Protein AF-A0A2G9TDW1-F1 (afdb_monomer)

Nearest PDB structures (foldseek):
  3cdi-assembly1_A  TM=5.728E-01  e=9.553E+00  Escherichia coli
  7qij-assembly2_JC  TM=2.220E-01  e=5.177E+00  Yersinia enterocolitica

Solvent-accessible surface area (backbone atoms only — not comparable to full-atom values): 8323 Å² total; per-residue (Å²): 134,87,83,82,81,81,60,86,58,51,66,60,51,53,49,55,50,50,66,74,36,51,40,77,67,35,82,80,36,77,46,37,77,36,64,66,56,34,50,51,51,42,50,50,46,31,60,76,64,67,45,97,62,54,63,70,55,54,49,50,53,52,48,54,55,51,57,48,46,56,51,49,56,51,51,46,51,54,37,44,77,71,75,42,91,70,79,82,91,50,85,62,52,75,75,50,56,84,50,49,71,51,54,56,48,52,53,51,52,54,55,52,54,53,50,53,56,56,60,64,60,60,71,75,63,68,69,66,62,60,75,74,76,60,94,73,132

InterPro domains:
  IPR006578 MADF domain [PF10545] (14-98)
  IPR006578 MADF domain [PS51029] (13-104)
  IPR039353 Transcription factor Adf-1 [PTHR12243] (7-107)

Radius of gyration: 22.55 Å; Cα contacts (8 Å, |Δi|>4): 76; chains: 1; bounding box: 36×59×63 Å

Secondary structure (DSSP, 8-state):
-------TTHHHHHHHHHHT-GGGT-TTSGGGS-HHHHHHHHHHHHHHTT-SS-HHHHHHHHHHHHHHHHHHHHHHHHHHHTT-------TTHHHHGGGHHHHHHHHHHHHHHHHHHHHHHSGGGTTSHHHHS----

Foldseek 3Di:
DQQDDPDPCLLLLLLVLVVVQCLCQAPPPPNVVPPVSNLVSLVVSCVVSVRPDHSVNSVVSVVVSVVVLVVVVVVCVVCVVVVHHDDDPDPCNVSNVVSVVRVVVVVVVVVVVVVVVVVVVVVVPPVVVVVVPDPDD

Mean predicted aligned error: 10.45 Å

Organism: Teladorsagia circumcincta (NCBI:txid45464)

Structure (mmCIF, N/CA/C/O backbone):
data_AF-A0A2G9TDW1-F1
#
_entry.id   AF-A0A2G9TDW1-F1
#
loop_
_atom_site.group_PDB
_atom_site.id
_atom_site.type_symbol
_atom_site.label_atom_id
_atom_site.label_alt_id
_atom_site.label_comp_id
_atom_site.label_asym_id
_atom_site.label_entity_id
_atom_site.label_seq_id
_atom_site.pdbx_PDB_ins_code
_atom_site.Cartn_x
_atom_site.Cartn_y
_atom_site.Cartn_z
_atom_site.occupancy
_atom_site.B_iso_or_equiv
_atom_site.auth_seq_id
_atom_site.auth_comp_id
_atom_site.auth_asym_id
_atom_site.auth_atom_id
_atom_site.pdbx_PDB_model_num
ATOM 1 N N . MET A 1 1 ? 8.287 11.511 14.723 1.00 42.44 1 MET A N 1
ATOM 2 C CA . MET A 1 1 ? 9.236 10.469 15.174 1.00 42.44 1 MET A CA 1
ATOM 3 C C . MET A 1 1 ? 9.281 9.378 14.114 1.00 42.44 1 MET A C 1
ATOM 5 O O . MET A 1 1 ? 8.227 9.038 13.588 1.00 42.44 1 MET A O 1
ATOM 9 N N . GLN A 1 2 ? 10.465 8.907 13.715 1.00 51.72 2 GLN A N 1
ATOM 10 C CA . GLN A 1 2 ? 10.573 7.747 12.824 1.00 51.72 2 GLN A CA 1
ATOM 11 C C . GLN A 1 2 ? 10.540 6.491 13.693 1.00 51.72 2 GLN A C 1
ATOM 13 O O . GLN A 1 2 ? 11.417 6.306 14.528 1.00 51.72 2 GLN A O 1
ATOM 18 N N . VAL A 1 3 ? 9.508 5.667 13.527 1.00 67.44 3 VAL A N 1
ATOM 19 C CA . VAL A 1 3 ? 9.425 4.362 14.184 1.00 67.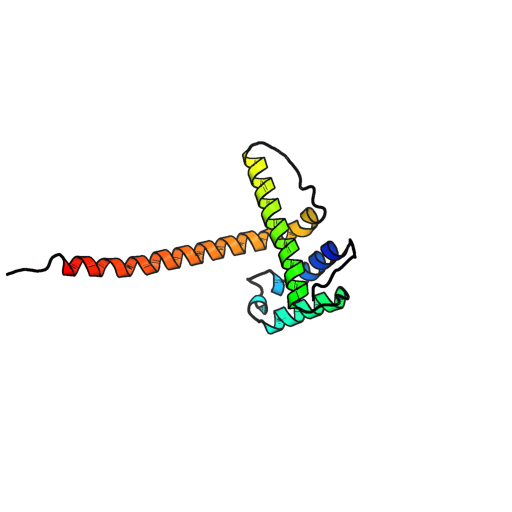44 3 VAL A CA 1
ATOM 20 C C . VAL A 1 3 ? 10.372 3.412 13.454 1.00 67.44 3 VAL A C 1
ATOM 22 O O . VAL A 1 3 ? 10.179 3.130 12.270 1.00 67.44 3 VAL A O 1
ATOM 25 N N . THR A 1 4 ? 11.417 2.955 14.139 1.00 60.72 4 THR A N 1
ATOM 26 C CA . THR A 1 4 ? 12.357 1.955 13.624 1.00 60.72 4 THR A CA 1
ATOM 27 C C . THR A 1 4 ? 11.882 0.572 14.043 1.00 60.72 4 THR A C 1
ATOM 29 O O . THR A 1 4 ? 12.021 0.198 15.205 1.00 60.72 4 THR A O 1
ATOM 32 N N . VAL A 1 5 ? 11.309 -0.184 13.108 1.00 71.81 5 VAL A N 1
ATOM 33 C CA . VAL A 1 5 ? 11.007 -1.602 13.331 1.00 71.81 5 VAL A CA 1
ATOM 34 C C . VAL A 1 5 ? 12.243 -2.413 12.964 1.00 71.81 5 VAL A C 1
ATOM 36 O O . VAL A 1 5 ? 12.729 -2.313 11.838 1.00 71.81 5 VAL A O 1
ATOM 39 N N . THR A 1 6 ? 12.776 -3.164 13.925 1.00 71.25 6 THR A N 1
ATOM 40 C CA . THR A 1 6 ? 13.994 -3.978 13.781 1.00 71.25 6 THR A CA 1
ATOM 41 C C . THR A 1 6 ? 13.708 -5.442 13.457 1.00 71.25 6 THR A C 1
ATOM 43 O O . THR A 1 6 ? 14.643 -6.176 13.151 1.00 71.25 6 THR A O 1
ATOM 46 N N . ASP A 1 7 ? 12.443 -5.868 13.512 1.00 80.94 7 ASP A N 1
ATOM 47 C CA . ASP A 1 7 ? 12.034 -7.238 13.207 1.00 80.94 7 ASP A CA 1
ATOM 48 C C . ASP A 1 7 ? 12.228 -7.552 11.707 1.00 80.94 7 ASP A C 1
ATOM 50 O O . ASP A 1 7 ? 11.578 -6.919 10.864 1.00 80.94 7 ASP A O 1
ATOM 54 N N . PRO A 1 8 ? 13.081 -8.534 11.349 1.00 79.50 8 PRO A N 1
ATOM 55 C CA . PRO A 1 8 ? 13.277 -8.969 9.965 1.00 79.50 8 PRO A CA 1
ATOM 56 C C . PRO A 1 8 ? 11.991 -9.482 9.304 1.00 79.50 8 PRO A C 1
ATOM 58 O O . PRO A 1 8 ? 11.844 -9.384 8.086 1.00 79.50 8 PRO A O 1
ATOM 61 N N . SER A 1 9 ? 11.048 -9.993 10.102 1.00 89.19 9 SER A N 1
ATOM 62 C CA . SER A 1 9 ? 9.783 -10.568 9.626 1.00 89.19 9 SER A CA 1
ATOM 63 C C . SER A 1 9 ? 8.691 -9.520 9.421 1.00 89.19 9 SER A C 1
ATOM 65 O O . SER A 1 9 ? 7.671 -9.810 8.793 1.00 89.19 9 SER A O 1
ATOM 67 N N . PHE A 1 10 ? 8.902 -8.286 9.892 1.00 92.31 10 PHE A N 1
ATOM 68 C CA . PHE A 1 10 ? 7.898 -7.224 9.854 1.00 92.31 10 PHE A CA 1
ATOM 69 C C . PHE A 1 10 ? 7.360 -6.974 8.446 1.00 92.31 10 PHE A C 1
ATOM 71 O O . PHE A 1 10 ? 6.160 -6.788 8.265 1.00 92.31 10 PHE A O 1
ATOM 78 N N . GLY A 1 11 ? 8.242 -6.978 7.442 1.00 92.75 11 GLY A N 1
ATOM 79 C CA . GLY A 1 11 ? 7.844 -6.767 6.053 1.00 92.75 11 GLY A CA 1
ATOM 80 C C . GLY A 1 11 ? 6.866 -7.834 5.566 1.00 92.75 11 GLY A C 1
ATOM 81 O O . GLY A 1 11 ? 5.832 -7.490 5.003 1.00 92.75 11 GLY A O 1
ATOM 82 N N . THR A 1 12 ? 7.166 -9.106 5.828 1.00 94.75 12 THR A N 1
ATOM 83 C CA . THR A 1 12 ? 6.313 -10.243 5.459 1.00 94.75 12 THR A CA 1
ATOM 84 C C . THR A 1 12 ? 4.98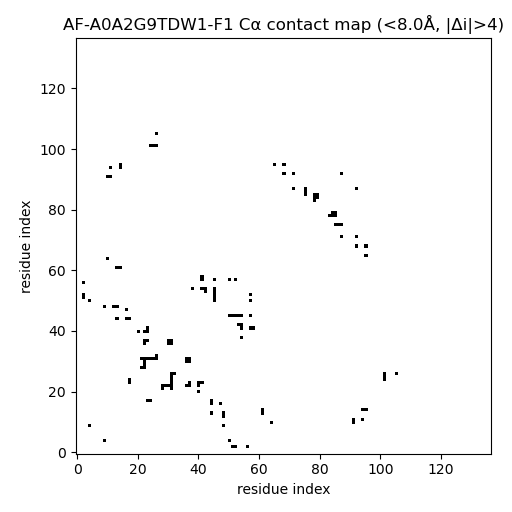7 -10.205 6.213 1.00 94.75 12 THR A C 1
ATOM 86 O O . THR A 1 12 ? 3.932 -10.306 5.594 1.00 94.75 12 THR A O 1
ATOM 89 N N . ASN A 1 13 ? 5.023 -9.964 7.525 1.00 95.31 13 ASN A N 1
ATOM 90 C CA . ASN A 1 13 ? 3.815 -9.895 8.349 1.00 95.31 13 ASN A CA 1
ATOM 91 C C . ASN A 1 13 ? 2.907 -8.733 7.921 1.00 95.31 13 ASN A C 1
ATOM 93 O O . ASN A 1 13 ? 1.697 -8.896 7.815 1.00 95.31 13 ASN A O 1
ATOM 97 N N . LEU A 1 14 ? 3.482 -7.571 7.592 1.00 96.25 14 LEU A N 1
ATOM 98 C CA . LEU A 1 14 ? 2.719 -6.433 7.079 1.00 96.25 14 LEU A CA 1
ATOM 99 C C . LEU A 1 14 ? 2.041 -6.745 5.739 1.00 96.25 14 LEU A C 1
ATOM 101 O O . LEU A 1 14 ? 0.927 -6.287 5.499 1.00 96.25 14 LEU A O 1
ATOM 105 N N . ILE A 1 15 ? 2.697 -7.510 4.866 1.00 96.50 15 ILE A N 1
ATOM 106 C CA . ILE A 1 15 ? 2.111 -7.932 3.590 1.00 96.50 15 ILE A CA 1
ATOM 107 C C . ILE A 1 15 ? 0.900 -8.838 3.829 1.00 96.50 15 ILE A C 1
ATOM 109 O O . ILE A 1 15 ? -0.155 -8.589 3.245 1.00 96.50 15 ILE A O 1
ATOM 113 N N . GLU A 1 16 ? 1.036 -9.847 4.690 1.00 96.00 16 GLU A N 1
ATOM 114 C CA . GLU A 1 16 ? -0.045 -10.793 4.987 1.00 96.00 16 GLU A CA 1
ATOM 115 C C . GLU A 1 16 ? -1.230 -10.116 5.690 1.00 96.00 16 GLU A C 1
ATOM 117 O O . GLU A 1 16 ? -2.378 -10.312 5.291 1.00 96.00 16 GLU A O 1
ATOM 122 N N . GLU A 1 17 ? -0.971 -9.231 6.655 1.00 96.56 17 GLU A N 1
ATOM 123 C CA . GLU A 1 17 ? -2.034 -8.475 7.325 1.00 96.56 17 GLU A CA 1
ATOM 124 C C . GLU A 1 17 ? -2.770 -7.547 6.348 1.00 96.56 17 GLU A C 1
ATOM 126 O O . GLU A 1 17 ? -3.999 -7.514 6.318 1.00 96.56 17 GLU A O 1
ATOM 131 N N . VAL A 1 18 ? -2.056 -6.828 5.472 1.00 96.44 18 VAL A N 1
ATOM 132 C CA . VAL A 1 18 ? -2.718 -5.989 4.456 1.00 96.44 18 VAL A CA 1
ATOM 133 C C . VAL A 1 18 ? -3.533 -6.839 3.483 1.00 96.44 18 VAL A C 1
ATOM 135 O O . VAL A 1 18 ? -4.632 -6.430 3.106 1.00 96.44 18 VAL A O 1
ATOM 138 N N . ARG A 1 19 ? -3.040 -8.023 3.103 1.00 95.81 19 ARG A N 1
ATOM 139 C CA . ARG A 1 19 ? -3.747 -8.968 2.228 1.00 95.81 19 ARG A CA 1
ATOM 140 C C . ARG A 1 19 ? -5.085 -9.420 2.820 1.00 95.81 19 ARG A C 1
ATOM 142 O O . ARG A 1 19 ? -6.043 -9.592 2.067 1.00 95.81 19 ARG A O 1
ATOM 149 N N . ALA A 1 20 ? -5.173 -9.558 4.143 1.00 95.44 20 ALA A N 1
ATOM 150 C CA . ALA A 1 20 ? -6.405 -9.908 4.850 1.00 95.44 20 ALA A CA 1
ATOM 151 C C . ALA A 1 20 ? -7.465 -8.785 4.847 1.00 95.44 20 ALA A C 1
ATOM 153 O O . ALA A 1 20 ? -8.630 -9.033 5.166 1.00 95.44 20 ALA A O 1
ATOM 154 N N . HIS A 1 21 ? -7.100 -7.562 4.445 1.00 95.31 21 HIS A N 1
ATOM 155 C CA . HIS A 1 21 ? -7.988 -6.400 4.423 1.00 95.31 21 HIS A CA 1
ATOM 156 C C . HIS A 1 21 ? -8.141 -5.806 3.005 1.00 95.31 21 HIS A C 1
ATOM 158 O O . HIS A 1 21 ? -7.514 -4.790 2.686 1.00 95.31 21 HIS A O 1
ATOM 164 N N . PRO A 1 22 ? -9.031 -6.361 2.153 1.00 93.75 22 PRO A N 1
ATOM 165 C CA . PRO A 1 22 ? -9.235 -5.895 0.775 1.00 93.75 22 PRO A CA 1
ATOM 166 C C . PRO A 1 22 ? -9.548 -4.402 0.645 1.00 93.75 22 PRO A C 1
ATOM 168 O O . PRO A 1 22 ? -9.079 -3.753 -0.287 1.00 93.75 22 PRO A O 1
ATOM 171 N N . CYS A 1 23 ? -10.228 -3.807 1.628 1.00 93.50 23 CYS A N 1
ATOM 172 C CA . CYS A 1 23 ? -10.528 -2.373 1.668 1.00 93.50 23 CYS A CA 1
ATOM 173 C C . CYS A 1 23 ? -9.287 -1.454 1.674 1.00 93.50 23 CYS A C 1
ATOM 175 O O . CYS A 1 23 ? -9.420 -0.243 1.478 1.00 93.50 23 CYS A O 1
ATOM 177 N N . LEU A 1 24 ? -8.082 -1.997 1.885 1.00 93.75 24 LEU A N 1
ATOM 178 C CA . LEU A 1 24 ? -6.823 -1.252 1.840 1.00 93.75 24 LEU A CA 1
ATOM 179 C C . LEU A 1 24 ? -6.217 -1.160 0.431 1.00 93.75 24 LEU A C 1
ATOM 181 O O . LEU A 1 24 ? -5.442 -0.233 0.165 1.00 93.75 24 LEU A O 1
ATOM 185 N N . PHE A 1 25 ? -6.551 -2.081 -0.479 1.00 92.12 25 PHE A N 1
ATOM 186 C CA . PHE A 1 25 ? -5.913 -2.176 -1.798 1.00 92.12 25 PHE A CA 1
ATOM 187 C C . PHE A 1 25 ? -6.880 -2.399 -2.971 1.00 92.12 25 PHE A C 1
ATOM 189 O O . PHE A 1 25 ? -6.596 -1.891 -4.057 1.00 92.12 25 PHE A O 1
ATOM 196 N N . ASP A 1 26 ? -8.000 -3.098 -2.776 1.00 91.38 26 ASP A N 1
ATOM 197 C CA . ASP A 1 26 ? -8.999 -3.355 -3.814 1.00 91.38 26 ASP A CA 1
ATOM 198 C C . ASP A 1 26 ? -9.972 -2.178 -3.904 1.00 91.38 26 ASP A C 1
ATOM 200 O O . ASP A 1 26 ? -10.797 -1.942 -3.029 1.00 91.38 26 ASP A O 1
ATOM 204 N N . ILE A 1 27 ? -9.887 -1.439 -5.001 1.00 88.44 27 ILE A N 1
ATOM 205 C CA . ILE A 1 27 ? -10.740 -0.286 -5.308 1.00 88.44 27 ILE A CA 1
ATOM 206 C C . ILE A 1 27 ? -12.214 -0.639 -5.558 1.00 88.44 27 ILE A C 1
ATOM 208 O O . ILE A 1 27 ? -13.060 0.260 -5.537 1.00 88.44 27 ILE A O 1
ATOM 212 N N . ARG A 1 28 ? -12.516 -1.911 -5.841 1.00 87.44 28 ARG A N 1
ATOM 213 C CA . ARG A 1 28 ? -13.878 -2.425 -6.043 1.00 87.44 28 ARG A CA 1
ATOM 214 C C . ARG A 1 28 ? -14.524 -2.821 -4.725 1.00 87.44 28 ARG A C 1
ATOM 216 O O . ARG A 1 28 ? -15.745 -2.956 -4.680 1.00 87.44 28 ARG A O 1
ATOM 223 N N . ASP A 1 29 ? -13.730 -2.995 -3.667 1.00 89.19 29 ASP A N 1
ATOM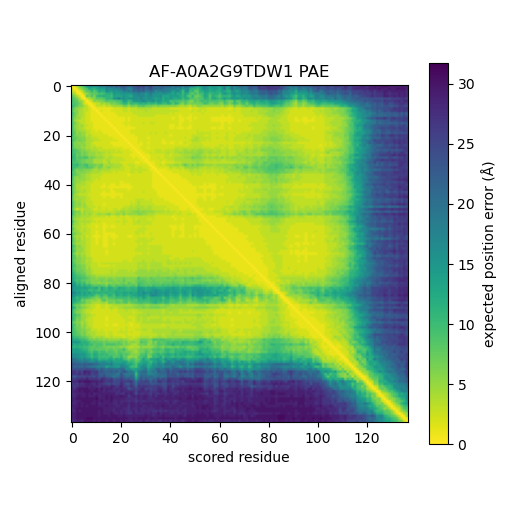 224 C CA . ASP A 1 29 ? -14.267 -3.219 -2.335 1.00 89.19 29 ASP A CA 1
ATOM 225 C C . ASP A 1 29 ? -15.134 -1.999 -1.955 1.00 89.19 29 ASP A C 1
ATOM 227 O O . ASP A 1 29 ? -14.644 -0.865 -1.966 1.00 89.19 29 ASP A O 1
ATOM 231 N N . PRO A 1 30 ? -16.424 -2.178 -1.619 1.00 89.69 30 PRO A N 1
ATOM 232 C CA . PRO A 1 30 ? -17.298 -1.062 -1.257 1.00 89.69 30 PRO A CA 1
ATOM 233 C C . PRO A 1 30 ? -16.738 -0.217 -0.100 1.00 89.69 30 PRO A C 1
ATOM 235 O O . PRO A 1 30 ? -16.864 1.009 -0.086 1.00 89.69 30 PRO A O 1
ATOM 238 N N . LYS A 1 31 ? -16.035 -0.860 0.839 1.00 90.81 31 LYS A N 1
ATOM 239 C CA . LYS A 1 31 ? -15.375 -0.239 1.993 1.00 90.81 31 LYS A CA 1
ATOM 240 C C . LYS A 1 31 ? -14.110 0.517 1.610 1.00 90.81 31 LYS A C 1
ATOM 242 O O . LYS A 1 31 ? -13.679 1.370 2.385 1.00 90.81 31 LYS A O 1
ATOM 247 N N . TYR A 1 32 ? -13.557 0.307 0.413 1.00 88.50 32 TYR A N 1
ATOM 248 C CA . TYR A 1 32 ? -12.421 1.081 -0.087 1.00 88.50 32 TYR A CA 1
ATOM 249 C C . TYR A 1 32 ? -12.724 2.572 -0.149 1.00 88.50 32 TYR A C 1
ATOM 251 O O . TYR A 1 32 ? -11.826 3.375 0.073 1.00 88.50 32 TYR A O 1
ATOM 259 N N . ARG A 1 33 ? -13.967 2.989 -0.416 1.00 86.94 33 ARG A N 1
ATOM 260 C CA . ARG A 1 33 ? -14.325 4.420 -0.443 1.00 86.94 33 ARG A CA 1
ATOM 261 C C . ARG A 1 33 ? -14.562 5.001 0.953 1.00 86.94 33 ARG A C 1
ATOM 263 O O . ARG A 1 33 ? -14.358 6.198 1.150 1.00 86.94 33 ARG A O 1
ATOM 270 N N . HIS A 1 34 ? -14.864 4.164 1.940 1.00 91.81 34 HIS A N 1
ATOM 271 C CA . HIS A 1 34 ? -15.166 4.586 3.306 1.00 91.81 34 HIS A CA 1
ATOM 272 C C . HIS A 1 34 ? -13.888 4.773 4.135 1.00 91.81 34 HIS A C 1
ATOM 274 O O . HIS A 1 34 ? -13.223 3.813 4.523 1.00 91.81 34 HIS A O 1
ATOM 280 N N . SER A 1 35 ? -13.533 6.032 4.415 1.00 90.38 35 SER A N 1
ATOM 281 C CA . SER A 1 35 ? -12.333 6.384 5.190 1.00 90.38 35 SER A CA 1
ATOM 282 C C . SER A 1 35 ? -12.311 5.734 6.571 1.00 90.38 35 SER A C 1
ATOM 284 O O . SER A 1 35 ? -11.256 5.267 6.991 1.00 90.38 35 SER A O 1
ATOM 286 N N . GLU A 1 36 ? -13.461 5.650 7.238 1.00 92.38 36 GLU A N 1
ATOM 287 C CA . GLU A 1 36 ? -13.591 5.024 8.553 1.00 92.38 36 GLU A CA 1
ATOM 288 C C . GLU A 1 36 ? -13.256 3.529 8.512 1.00 92.38 36 GLU A C 1
ATOM 290 O O . GLU A 1 36 ? -12.425 3.072 9.293 1.00 92.38 36 GLU A O 1
ATOM 295 N N . CYS A 1 37 ? -13.789 2.783 7.537 1.00 92.00 37 CYS A N 1
ATOM 296 C CA . CYS A 1 37 ? -13.474 1.363 7.372 1.00 92.00 37 CYS A CA 1
ATOM 297 C C . CYS A 1 37 ? -11.987 1.129 7.074 1.00 92.00 37 CYS A C 1
ATOM 299 O O . CYS A 1 37 ? -11.387 0.200 7.612 1.00 92.00 37 CYS A O 1
ATOM 301 N N . ARG A 1 38 ? -11.365 1.981 6.244 1.00 92.94 38 ARG A N 1
ATOM 302 C CA . ARG A 1 38 ? -9.916 1.894 5.983 1.00 92.94 38 ARG A CA 1
ATOM 303 C C . ARG A 1 38 ? -9.102 2.199 7.235 1.00 92.94 38 ARG A C 1
ATOM 305 O O . ARG A 1 38 ? -8.101 1.538 7.487 1.00 92.94 38 ARG A O 1
ATOM 312 N N . ASN A 1 39 ? -9.522 3.191 8.017 1.00 94.06 39 ASN A N 1
ATOM 313 C CA . ASN A 1 39 ? -8.858 3.544 9.265 1.00 94.06 39 ASN A CA 1
ATOM 314 C C . ASN A 1 39 ? -8.959 2.397 10.282 1.00 94.06 39 ASN A C 1
ATOM 316 O O . ASN A 1 39 ? -7.964 2.038 10.901 1.00 94.06 39 ASN A O 1
ATOM 320 N N . GLN A 1 40 ? -10.131 1.771 10.414 1.00 95.94 40 GLN A N 1
ATOM 321 C CA . GLN A 1 40 ? -10.324 0.589 11.260 1.00 95.94 40 GLN A CA 1
ATOM 322 C C . GLN A 1 40 ? -9.425 -0.574 10.826 1.00 95.94 40 GLN A C 1
ATOM 324 O O . GLN A 1 40 ? -8.755 -1.163 11.669 1.00 95.94 40 GLN A O 1
ATOM 329 N N . ALA A 1 41 ? -9.338 -0.853 9.522 1.00 96.88 41 ALA A N 1
ATOM 330 C CA . ALA A 1 41 ? -8.442 -1.883 9.002 1.00 96.88 41 ALA A CA 1
ATOM 331 C C . ALA A 1 41 ? -6.970 -1.583 9.332 1.00 96.88 41 ALA A C 1
ATOM 333 O O . ALA A 1 41 ? -6.276 -2.451 9.847 1.00 96.88 41 ALA A O 1
ATOM 334 N N . TRP A 1 42 ? -6.496 -0.346 9.142 1.00 96.94 42 TRP A N 1
ATOM 335 C CA . TRP A 1 42 ? -5.130 0.018 9.538 1.00 96.94 42 TRP A CA 1
ATOM 336 C C . TRP A 1 42 ? -4.880 -0.107 11.041 1.00 96.94 42 TRP A C 1
ATOM 338 O O . TRP A 1 42 ? -3.804 -0.547 11.434 1.00 96.94 42 TRP A O 1
ATOM 348 N N . ASN A 1 43 ? -5.853 0.251 11.882 1.00 96.50 43 ASN A N 1
ATOM 349 C CA . ASN A 1 43 ? -5.734 0.050 13.326 1.00 96.50 43 ASN A CA 1
ATOM 350 C C . ASN A 1 43 ? -5.665 -1.442 13.686 1.00 96.50 43 ASN A C 1
ATOM 352 O O . ASN A 1 43 ? -4.875 -1.810 14.551 1.00 96.50 43 ASN A O 1
ATOM 356 N N . SER A 1 44 ? -6.417 -2.300 12.988 1.00 96.44 44 SER A N 1
ATOM 357 C CA . SER A 1 44 ? -6.321 -3.759 13.136 1.00 96.44 44 SER A CA 1
ATOM 358 C C . SER A 1 44 ? -4.916 -4.262 12.797 1.00 96.44 44 SER A C 1
ATOM 360 O O . SER A 1 44 ? -4.316 -4.978 13.592 1.00 96.44 44 SER A O 1
ATOM 362 N N . VAL A 1 45 ? -4.351 -3.809 11.671 1.00 96.25 45 VAL A N 1
ATOM 363 C CA . VAL A 1 45 ? -2.977 -4.142 11.255 1.00 96.25 45 VAL A CA 1
ATOM 364 C C . VAL A 1 45 ? -1.957 -3.700 12.311 1.00 96.25 45 VAL A C 1
ATOM 366 O O . VAL A 1 45 ? -1.057 -4.457 12.660 1.00 96.25 45 VAL A O 1
ATOM 369 N N . ILE A 1 46 ? -2.089 -2.485 12.857 1.00 95.12 46 ILE A N 1
ATOM 370 C CA . ILE A 1 46 ? -1.196 -1.982 13.916 1.00 95.12 46 ILE A CA 1
ATOM 371 C C . ILE A 1 46 ? -1.264 -2.868 15.158 1.00 95.12 46 ILE A C 1
ATOM 373 O O . ILE A 1 46 ? -0.218 -3.223 15.704 1.00 95.12 46 ILE A O 1
ATOM 377 N N . ALA A 1 47 ? -2.478 -3.223 15.585 1.00 95.38 47 ALA A N 1
ATOM 378 C CA . ALA A 1 47 ? -2.702 -4.051 16.760 1.00 95.38 47 ALA A CA 1
ATOM 379 C C . ALA A 1 47 ? -2.106 -5.456 16.586 1.00 95.38 47 ALA A C 1
ATOM 381 O O . ALA A 1 47 ? -1.384 -5.920 17.463 1.00 95.38 47 ALA A O 1
ATOM 382 N N . HIS A 1 48 ? -2.334 -6.107 15.442 1.00 94.56 48 HIS A N 1
ATOM 383 C CA . HIS A 1 48 ? -1.808 -7.450 15.171 1.00 94.56 48 HIS A CA 1
ATOM 384 C C . HIS A 1 48 ? -0.281 -7.481 15.068 1.00 94.56 48 HIS A C 1
ATOM 386 O O . HIS A 1 48 ? 0.361 -8.408 15.559 1.00 94.56 48 HIS A O 1
ATOM 392 N N . LEU A 1 49 ? 0.317 -6.444 14.480 1.00 93.31 49 LEU A N 1
ATOM 393 C CA . LEU A 1 49 ? 1.770 -6.337 14.347 1.00 93.31 49 LEU A CA 1
ATOM 394 C C . LEU A 1 49 ? 2.458 -5.801 15.609 1.00 93.31 49 LEU A C 1
ATOM 396 O O . LEU A 1 49 ? 3.680 -5.656 15.602 1.00 93.31 49 LEU A O 1
ATOM 400 N N . ASN A 1 50 ? 1.702 -5.465 16.665 1.00 92.12 50 ASN A N 1
ATOM 401 C CA . ASN A 1 50 ? 2.192 -4.733 17.839 1.00 92.12 50 ASN A CA 1
ATOM 402 C C . ASN A 1 50 ? 3.052 -3.519 17.444 1.00 92.12 50 ASN A C 1
ATOM 404 O O . ASN A 1 50 ? 4.102 -3.239 18.028 1.00 92.12 50 ASN A O 1
ATOM 408 N N . TYR A 1 51 ? 2.636 -2.823 16.387 1.00 92.06 51 TYR A N 1
ATOM 409 C CA . TYR A 1 51 ? 3.435 -1.771 15.785 1.00 92.06 51 TYR A CA 1
ATOM 410 C C . TYR A 1 51 ? 3.373 -0.506 16.661 1.00 92.06 51 TYR A C 1
ATOM 412 O O . TYR A 1 51 ? 2.285 0.010 16.909 1.00 92.06 51 TYR A O 1
ATOM 420 N N . PRO A 1 52 ? 4.510 0.059 17.111 1.00 90.25 52 PRO A N 1
ATOM 421 C CA . PRO A 1 52 ? 4.522 1.143 18.101 1.00 90.25 52 PRO A CA 1
ATOM 422 C C . PRO A 1 52 ? 4.222 2.533 17.502 1.00 90.25 52 PRO A C 1
ATOM 424 O O . PRO A 1 52 ? 4.614 3.557 18.060 1.00 90.25 52 PRO A O 1
ATOM 427 N N . GLY A 1 53 ? 3.571 2.589 16.339 1.00 91.00 53 GLY A N 1
ATOM 428 C CA . GLY A 1 53 ? 3.241 3.822 15.630 1.00 91.00 53 GLY A CA 1
ATOM 429 C C . GLY A 1 53 ? 1.761 3.938 15.281 1.00 91.00 53 GLY A C 1
ATOM 430 O O . GLY A 1 53 ? 0.941 3.094 15.621 1.00 91.00 53 GLY A O 1
ATOM 431 N N . ASP A 1 54 ? 1.428 5.016 14.579 1.00 93.06 54 ASP A N 1
ATOM 432 C CA . ASP A 1 54 ? 0.069 5.347 14.152 1.00 93.06 54 ASP A CA 1
ATOM 433 C C . ASP A 1 54 ? -0.262 4.862 12.726 1.00 93.06 54 ASP A C 1
ATOM 435 O O . ASP A 1 54 ? 0.600 4.401 11.968 1.00 93.06 54 ASP A O 1
ATOM 439 N N . VAL A 1 55 ? -1.523 5.056 12.326 1.00 93.25 55 VAL A N 1
ATOM 440 C CA . VAL A 1 55 ? -2.044 4.727 10.986 1.00 93.25 55 VAL A CA 1
ATOM 441 C C . VAL A 1 55 ? -1.225 5.377 9.868 1.00 93.25 55 VAL A C 1
ATOM 443 O O . VAL A 1 55 ? -0.945 4.751 8.844 1.00 93.25 55 VAL A O 1
ATOM 446 N N . ASN A 1 56 ? -0.768 6.615 10.058 1.00 92.88 56 ASN A N 1
ATOM 447 C CA . ASN A 1 56 ? 0.034 7.296 9.044 1.00 92.88 56 ASN A CA 1
ATOM 448 C C . ASN A 1 56 ? 1.406 6.645 8.861 1.00 92.88 56 ASN A C 1
ATOM 450 O O . ASN A 1 56 ? 1.905 6.543 7.736 1.00 92.88 56 ASN A O 1
ATOM 454 N N . SER A 1 57 ? 2.052 6.241 9.952 1.00 93.75 57 SER A N 1
ATOM 455 C CA . SER A 1 57 ? 3.378 5.637 9.894 1.00 93.75 57 SER A CA 1
ATOM 456 C C . SER A 1 57 ? 3.338 4.197 9.379 1.00 93.75 57 SER A C 1
ATOM 458 O O . SER A 1 57 ? 4.161 3.877 8.519 1.00 93.75 57 SER A O 1
ATOM 460 N N . ILE A 1 58 ? 2.355 3.370 9.765 1.00 94.56 58 ILE A N 1
ATOM 461 C CA . ILE A 1 58 ? 2.198 2.021 9.185 1.00 94.56 58 ILE A CA 1
ATOM 462 C C . ILE A 1 58 ? 1.875 2.094 7.688 1.00 94.56 58 ILE A C 1
ATOM 464 O O . ILE A 1 58 ? 2.463 1.373 6.880 1.00 94.56 58 ILE A O 1
ATOM 468 N N . TYR A 1 59 ? 1.044 3.061 7.281 1.00 94.12 59 TYR A N 1
ATOM 469 C CA . TYR A 1 59 ? 0.753 3.308 5.872 1.00 94.12 59 TYR A CA 1
ATOM 470 C C . TYR A 1 59 ? 2.016 3.684 5.086 1.00 94.12 59 TYR A C 1
ATOM 472 O O . TYR A 1 59 ? 2.206 3.229 3.956 1.00 94.12 59 TYR A O 1
ATOM 480 N N . LYS A 1 60 ? 2.921 4.484 5.669 1.00 93.94 60 LYS A N 1
ATOM 481 C CA . LYS A 1 60 ? 4.220 4.801 5.049 1.00 93.94 60 LYS A CA 1
ATOM 482 C C . LYS A 1 60 ? 5.094 3.555 4.881 1.00 93.94 60 LYS A C 1
ATOM 484 O O . LYS A 1 60 ? 5.745 3.440 3.843 1.00 93.94 60 LYS A O 1
ATOM 489 N N . GLN A 1 61 ? 5.093 2.630 5.845 1.00 94.44 61 GLN A N 1
ATOM 490 C CA . GLN A 1 61 ? 5.815 1.358 5.715 1.00 94.44 61 GLN A CA 1
ATOM 491 C C . GLN A 1 61 ? 5.244 0.512 4.577 1.00 94.44 61 GLN A C 1
ATOM 493 O O . GLN A 1 61 ? 5.987 0.092 3.689 1.00 94.44 61 GLN A O 1
ATOM 498 N N . TRP A 1 62 ? 3.919 0.361 4.533 1.00 95.56 62 TRP A N 1
ATOM 499 C CA . TRP A 1 62 ? 3.244 -0.343 3.445 1.00 95.56 62 TRP A CA 1
ATOM 500 C C . TRP A 1 62 ? 3.554 0.285 2.082 1.00 95.56 62 TRP A C 1
ATOM 502 O O . TRP A 1 62 ? 3.956 -0.402 1.141 1.00 95.56 62 TRP A O 1
ATOM 512 N N . LYS A 1 63 ? 3.449 1.615 1.982 1.00 93.69 63 LYS A N 1
ATOM 513 C CA . LYS A 1 63 ? 3.788 2.357 0.765 1.00 93.69 63 LYS A CA 1
ATOM 514 C C . LYS A 1 63 ? 5.231 2.093 0.333 1.00 93.69 63 LYS A C 1
ATOM 516 O O . LYS A 1 63 ? 5.462 1.864 -0.847 1.00 93.69 63 LYS A O 1
ATOM 521 N N . LYS A 1 64 ? 6.194 2.085 1.258 1.00 94.12 64 LYS A N 1
ATOM 522 C CA . LYS A 1 64 ? 7.607 1.806 0.954 1.00 94.12 64 LYS A CA 1
ATOM 523 C C . LYS A 1 64 ? 7.797 0.413 0.341 1.00 94.12 64 LYS A C 1
ATOM 525 O O . LYS A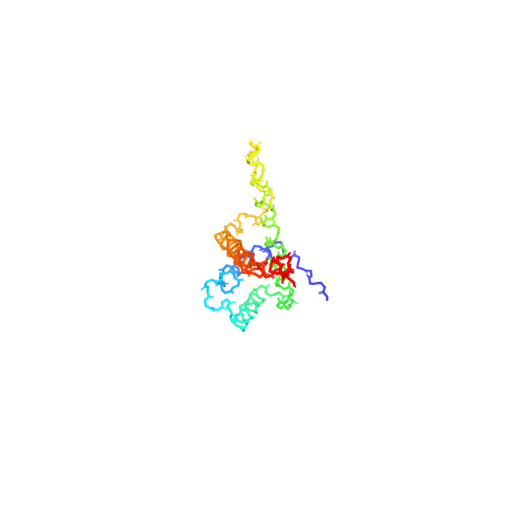 1 64 ? 8.516 0.294 -0.652 1.00 94.12 64 LYS A O 1
ATOM 530 N N . ILE A 1 65 ? 7.147 -0.612 0.900 1.00 95.06 65 ILE A N 1
ATOM 531 C CA . ILE A 1 65 ? 7.174 -1.987 0.372 1.00 95.06 65 ILE A CA 1
ATOM 532 C C . ILE A 1 65 ? 6.548 -2.019 -1.027 1.00 95.06 65 ILE A C 1
ATOM 534 O O . ILE A 1 65 ? 7.189 -2.452 -1.984 1.00 95.06 65 ILE A O 1
ATOM 538 N N . ARG A 1 66 ? 5.338 -1.472 -1.181 1.00 95.25 66 ARG A N 1
ATOM 539 C CA . ARG A 1 66 ? 4.623 -1.434 -2.463 1.00 95.25 66 ARG A CA 1
ATOM 540 C C . ARG A 1 66 ? 5.386 -0.679 -3.552 1.00 95.25 66 ARG A C 1
ATOM 542 O O . ARG A 1 66 ? 5.502 -1.165 -4.672 1.00 95.25 66 ARG A O 1
ATOM 549 N N . ASP A 1 67 ? 5.934 0.490 -3.240 1.00 94.12 67 ASP A N 1
ATOM 550 C CA . ASP A 1 67 ? 6.667 1.312 -4.206 1.00 94.12 67 ASP A CA 1
ATOM 551 C C . ASP A 1 67 ? 7.995 0.647 -4.619 1.00 94.12 67 ASP A C 1
ATOM 553 O O . ASP A 1 67 ? 8.456 0.828 -5.749 1.00 94.12 67 ASP A O 1
ATOM 557 N N . ARG A 1 68 ? 8.626 -0.133 -3.726 1.00 95.19 68 ARG A N 1
ATOM 558 C CA . ARG A 1 68 ? 9.776 -0.982 -4.078 1.00 95.19 68 ARG A CA 1
ATOM 559 C C . ARG A 1 68 ? 9.349 -2.117 -5.005 1.00 95.19 68 ARG A C 1
ATOM 561 O O . ARG A 1 68 ? 9.993 -2.297 -6.033 1.00 95.19 68 ARG A O 1
ATOM 568 N N . TYR A 1 69 ? 8.244 -2.796 -4.701 1.00 95.62 69 TYR A N 1
ATOM 569 C CA . TYR A 1 69 ? 7.692 -3.862 -5.538 1.00 95.62 69 TYR A CA 1
ATOM 570 C C . TYR A 1 69 ? 7.384 -3.399 -6.962 1.00 95.62 69 TYR A C 1
ATOM 572 O O . TYR A 1 69 ? 7.832 -4.017 -7.921 1.00 95.62 69 TYR A O 1
ATOM 580 N N . VAL A 1 70 ? 6.707 -2.259 -7.117 1.00 93.75 70 VAL A N 1
ATOM 581 C CA . VAL A 1 70 ? 6.384 -1.701 -8.440 1.00 93.75 70 VAL A CA 1
ATOM 582 C C . VAL A 1 70 ? 7.647 -1.380 -9.244 1.00 93.75 70 VAL A C 1
ATOM 584 O O . VAL A 1 70 ? 7.709 -1.674 -10.440 1.00 93.75 70 VAL A O 1
ATOM 587 N N . ARG A 1 71 ? 8.669 -0.787 -8.609 1.00 93.81 71 ARG A N 1
ATOM 588 C CA . ARG A 1 71 ? 9.952 -0.499 -9.273 1.00 93.81 71 ARG A CA 1
ATOM 589 C C . ARG A 1 71 ? 10.667 -1.775 -9.696 1.00 93.81 71 ARG A C 1
ATOM 591 O O . ARG A 1 71 ? 11.144 -1.846 -10.824 1.00 93.81 71 ARG A O 1
ATOM 598 N N . GLU A 1 72 ? 10.689 -2.771 -8.823 1.00 94.00 72 GLU A N 1
ATOM 599 C CA . GLU A 1 72 ? 11.330 -4.056 -9.084 1.00 94.00 72 GLU A CA 1
ATOM 600 C C . GLU A 1 72 ? 10.617 -4.824 -10.207 1.00 94.00 72 GLU A C 1
ATOM 602 O O . GLU A 1 72 ? 11.255 -5.242 -11.170 1.00 94.00 72 GLU A O 1
ATOM 607 N N . LYS A 1 73 ? 9.278 -4.882 -10.183 1.00 92.50 73 LYS A N 1
ATOM 608 C CA . LYS A 1 73 ? 8.455 -5.465 -11.258 1.00 92.50 73 LYS A CA 1
ATOM 609 C C . LYS A 1 73 ? 8.726 -4.779 -12.600 1.00 92.50 73 LYS A C 1
ATOM 611 O O . LYS A 1 73 ? 8.803 -5.443 -13.634 1.00 92.50 73 LYS A O 1
ATOM 616 N N . ARG A 1 74 ? 8.894 -3.450 -12.607 1.00 91.56 74 ARG A N 1
ATOM 617 C CA . ARG A 1 74 ? 9.252 -2.691 -13.817 1.00 91.56 74 ARG A CA 1
ATOM 618 C C . ARG A 1 74 ? 10.663 -3.028 -14.308 1.00 91.56 74 ARG A C 1
ATOM 620 O O . ARG A 1 74 ? 10.827 -3.226 -15.508 1.00 91.56 74 ARG A O 1
ATOM 627 N N . ARG A 1 75 ? 11.644 -3.124 -13.403 1.00 92.62 75 ARG A N 1
ATOM 628 C CA . ARG A 1 75 ? 13.028 -3.523 -13.717 1.00 92.62 75 ARG A CA 1
ATOM 629 C C . ARG A 1 75 ? 13.062 -4.900 -14.381 1.00 92.62 75 ARG A C 1
ATOM 631 O O . ARG A 1 75 ? 13.624 -5.033 -15.462 1.00 92.62 75 ARG A O 1
ATOM 638 N N . LEU A 1 76 ? 12.405 -5.892 -13.780 1.00 91.56 76 LEU A N 1
ATOM 639 C CA . LEU A 1 76 ? 12.363 -7.261 -14.303 1.00 91.56 76 LEU A CA 1
ATOM 640 C C . LEU A 1 76 ? 11.693 -7.347 -15.679 1.00 91.56 76 LEU A C 1
ATOM 642 O O . LEU A 1 76 ? 12.185 -8.046 -16.560 1.00 91.56 76 LEU A O 1
ATOM 646 N N . ARG A 1 77 ? 10.605 -6.596 -15.897 1.00 89.81 77 ARG A N 1
ATOM 647 C CA . ARG A 1 77 ? 9.961 -6.513 -17.218 1.00 89.81 77 ARG A CA 1
ATOM 648 C C . ARG A 1 77 ? 10.904 -5.948 -18.283 1.00 89.81 77 ARG A C 1
ATOM 650 O O . ARG A 1 77 ? 11.026 -6.556 -19.334 1.00 89.81 77 ARG A O 1
ATOM 657 N N . MET A 1 78 ? 11.605 -4.851 -17.9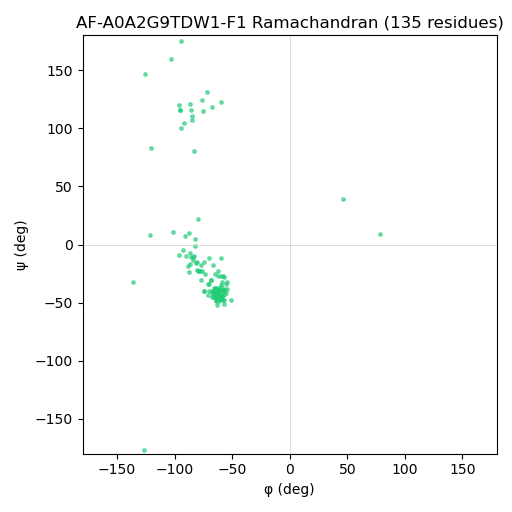87 1.00 89.31 78 MET A N 1
ATOM 658 C CA . MET A 1 78 ? 12.570 -4.248 -18.919 1.00 89.31 78 MET A CA 1
ATOM 659 C C . MET A 1 78 ? 13.737 -5.184 -19.246 1.00 89.31 78 MET A C 1
ATOM 661 O O . MET A 1 78 ? 14.145 -5.272 -20.396 1.00 89.31 78 MET A O 1
ATOM 665 N N . GLN A 1 79 ? 14.266 -5.910 -18.258 1.00 89.75 79 GLN A N 1
ATOM 666 C CA . GLN A 1 79 ? 15.331 -6.887 -18.507 1.00 89.75 79 GLN A CA 1
ATOM 667 C C . GLN A 1 79 ? 14.866 -8.008 -19.436 1.00 89.75 79 GLN A C 1
ATOM 669 O O . GLN A 1 79 ? 15.575 -8.350 -20.379 1.00 89.75 79 GLN A O 1
ATOM 674 N N . ARG A 1 80 ? 13.649 -8.517 -19.216 1.00 89.31 80 ARG A N 1
ATOM 675 C CA . ARG A 1 80 ? 13.072 -9.566 -20.057 1.00 89.31 80 ARG A CA 1
ATOM 676 C C . ARG A 1 80 ? 12.826 -9.095 -21.488 1.00 89.31 80 ARG A C 1
ATOM 678 O O . ARG A 1 80 ? 13.115 -9.844 -22.414 1.00 89.31 80 ARG A O 1
ATOM 685 N N . ASP A 1 81 ? 12.346 -7.866 -21.672 1.00 89.06 81 ASP A N 1
ATOM 686 C CA . ASP A 1 81 ? 12.174 -7.269 -23.005 1.00 89.06 81 ASP A CA 1
ATOM 687 C C . ASP A 1 81 ? 13.524 -7.122 -23.738 1.00 89.06 81 ASP A C 1
ATOM 689 O O . ASP A 1 81 ? 13.585 -7.218 -24.962 1.00 89.06 81 ASP A O 1
ATOM 693 N N . ASN A 1 82 ? 14.620 -6.984 -22.986 1.00 90.44 82 ASN A N 1
ATOM 694 C CA . ASN A 1 82 ? 15.992 -6.967 -23.493 1.00 90.44 82 ASN A CA 1
ATOM 695 C C . ASN A 1 82 ? 16.626 -8.374 -23.612 1.00 90.44 82 ASN A C 1
ATOM 697 O O . ASN A 1 82 ? 17.831 -8.481 -23.836 1.00 90.44 82 ASN A O 1
ATOM 701 N N . GLY A 1 83 ? 15.850 -9.451 -23.446 1.00 87.81 83 GLY A N 1
ATOM 702 C CA . GLY A 1 83 ? 16.319 -10.838 -23.560 1.00 87.81 83 GLY A CA 1
ATOM 703 C C . GLY A 1 83 ? 17.080 -11.377 -22.341 1.00 87.81 83 GLY A C 1
ATOM 704 O O . GLY A 1 83 ? 17.644 -12.467 -22.410 1.00 87.81 83 GLY A O 1
ATOM 705 N N . VAL A 1 84 ? 17.102 -10.645 -21.224 1.00 88.56 84 VAL A N 1
ATOM 706 C CA . VAL A 1 84 ? 17.743 -11.070 -19.971 1.00 88.56 84 VAL A CA 1
ATOM 707 C C . VAL A 1 84 ? 16.699 -11.688 -19.042 1.00 88.56 84 VAL A C 1
ATOM 709 O O . VAL A 1 84 ? 15.745 -11.029 -18.626 1.00 88.56 84 VAL A O 1
ATOM 712 N N . HIS A 1 85 ? 16.901 -12.954 -18.685 1.00 81.06 85 HIS A N 1
ATOM 713 C CA . HIS A 1 85 ? 16.105 -13.651 -17.677 1.00 81.06 85 HIS A CA 1
ATOM 714 C C . HIS A 1 85 ? 16.813 -13.555 -16.323 1.00 81.06 85 HIS A C 1
ATOM 716 O O . HIS A 1 85 ? 17.775 -14.271 -16.068 1.00 81.06 85 HIS A O 1
ATOM 722 N N . ASP A 1 86 ? 16.348 -12.627 -15.492 1.00 82.50 86 ASP A N 1
ATOM 723 C CA . ASP A 1 86 ? 16.836 -12.373 -14.136 1.00 82.50 86 ASP A CA 1
ATOM 724 C C . ASP A 1 86 ? 15.654 -12.438 -13.163 1.00 82.50 86 ASP A C 1
ATOM 726 O O . ASP A 1 86 ? 14.539 -12.044 -13.521 1.00 82.50 86 ASP A O 1
ATOM 730 N N . ASP A 1 87 ? 15.910 -12.905 -11.945 1.00 85.00 87 ASP A N 1
ATOM 731 C CA . ASP A 1 87 ? 14.926 -12.986 -10.867 1.00 85.00 87 ASP A CA 1
ATOM 732 C C . ASP A 1 87 ? 15.154 -11.859 -9.848 1.00 85.00 87 ASP A C 1
ATOM 734 O O . ASP A 1 87 ? 16.219 -11.244 -9.774 1.00 85.00 87 ASP A O 1
ATOM 738 N N . SER A 1 88 ? 14.138 -11.528 -9.043 1.00 87.38 88 SER A N 1
ATOM 739 C CA . SER A 1 88 ? 14.345 -10.529 -7.988 1.00 87.38 88 SER A CA 1
ATOM 740 C C . SER A 1 88 ? 15.198 -11.107 -6.863 1.00 87.38 88 SER A C 1
ATOM 742 O O . SER A 1 88 ? 14.869 -12.147 -6.302 1.00 87.38 88 SER A O 1
ATOM 744 N N . THR A 1 89 ? 16.222 -10.365 -6.448 1.00 90.06 89 THR A N 1
ATOM 745 C CA . THR A 1 89 ? 17.016 -10.655 -5.244 1.00 90.06 89 THR A CA 1
ATOM 746 C C . THR A 1 89 ? 16.364 -10.138 -3.958 1.00 90.06 89 THR A C 1
ATOM 748 O O . THR A 1 89 ? 16.972 -10.175 -2.892 1.00 90.06 89 THR A O 1
ATOM 751 N N . TRP A 1 90 ? 15.149 -9.585 -4.037 1.00 92.69 90 TRP A N 1
ATOM 752 C CA . TRP A 1 90 ? 14.449 -9.039 -2.881 1.00 92.69 90 TRP A CA 1
ATOM 753 C C . TRP A 1 90 ? 13.484 -10.060 -2.275 1.00 92.69 90 TRP A C 1
ATOM 755 O O . TRP A 1 90 ? 12.466 -10.388 -2.877 1.00 92.69 90 TRP A O 1
ATOM 765 N N . ASP A 1 91 ? 13.749 -10.464 -1.034 1.00 90.88 91 ASP A N 1
ATOM 766 C CA . ASP A 1 91 ? 13.022 -11.537 -0.334 1.00 90.88 91 ASP A CA 1
ATOM 767 C C . ASP A 1 91 ? 11.502 -11.330 -0.213 1.00 90.88 91 ASP A C 1
ATOM 769 O O . ASP A 1 91 ? 10.743 -12.293 -0.175 1.00 90.88 91 ASP A O 1
ATOM 773 N N . LEU A 1 92 ? 11.024 -10.079 -0.183 1.00 92.00 92 LEU A N 1
ATOM 774 C CA . LEU A 1 92 ? 9.585 -9.780 -0.109 1.00 92.00 92 LEU A CA 1
ATOM 775 C C . LEU A 1 92 ? 8.908 -9.739 -1.486 1.00 92.00 92 LEU A C 1
ATOM 777 O O . LEU A 1 92 ? 7.687 -9.603 -1.566 1.00 92.00 92 LEU A O 1
ATOM 781 N N . TYR A 1 93 ? 9.673 -9.824 -2.578 1.00 93.25 93 TYR A N 1
ATOM 782 C CA . TYR A 1 93 ? 9.128 -9.764 -3.931 1.00 93.25 93 TYR A CA 1
ATOM 783 C C . TYR A 1 93 ? 8.140 -10.907 -4.216 1.00 93.25 93 TYR A C 1
ATOM 785 O O . TYR A 1 93 ? 7.028 -10.603 -4.657 1.00 93.25 93 TYR A O 1
ATOM 793 N N . PRO A 1 94 ? 8.452 -12.189 -3.917 1.00 92.62 94 PRO A N 1
ATOM 794 C CA . PRO A 1 94 ? 7.499 -13.281 -4.112 1.00 92.62 94 PRO A CA 1
ATOM 795 C C . PRO A 1 94 ? 6.247 -13.115 -3.243 1.00 92.62 94 PRO A C 1
ATOM 797 O O . PRO A 1 94 ? 5.133 -13.331 -3.717 1.00 92.62 94 PRO A O 1
ATOM 800 N N . ALA A 1 95 ? 6.415 -12.651 -1.999 1.00 93.44 95 ALA A N 1
ATOM 801 C CA . ALA A 1 95 ? 5.311 -12.408 -1.071 1.00 93.44 95 ALA A CA 1
ATOM 802 C C . ALA A 1 95 ? 4.368 -11.289 -1.543 1.00 93.44 95 ALA A C 1
ATOM 804 O O . ALA A 1 95 ? 3.197 -11.290 -1.194 1.00 93.44 95 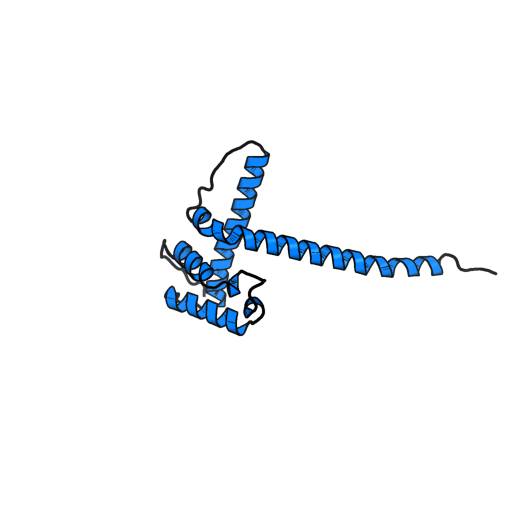ALA A O 1
ATOM 805 N N . MET A 1 96 ? 4.840 -10.351 -2.367 1.00 95.75 96 MET A N 1
ATOM 806 C CA . MET A 1 96 ? 4.019 -9.270 -2.922 1.00 95.75 96 MET A CA 1
ATOM 807 C C . MET A 1 96 ? 3.242 -9.663 -4.185 1.00 95.75 96 MET A C 1
ATOM 809 O O . MET A 1 96 ? 2.360 -8.915 -4.596 1.00 95.75 96 MET A O 1
ATOM 813 N N . ALA A 1 97 ? 3.520 -10.816 -4.804 1.00 93.50 97 ALA A N 1
ATOM 814 C CA . ALA A 1 97 ? 2.958 -11.183 -6.109 1.00 93.50 97 ALA A CA 1
ATOM 815 C C . ALA A 1 97 ? 1.418 -11.216 -6.153 1.00 93.50 97 ALA A C 1
ATOM 817 O O . ALA A 1 97 ? 0.822 -10.958 -7.197 1.00 93.50 97 ALA A O 1
ATOM 818 N N . TRP A 1 98 ? 0.753 -11.468 -5.021 1.00 95.12 98 TRP A N 1
ATOM 819 C CA . TRP A 1 98 ? -0.712 -11.501 -4.945 1.00 95.12 98 TRP A CA 1
ATOM 820 C C . TRP A 1 98 ? -1.378 -10.160 -5.282 1.00 95.12 98 TRP A C 1
ATOM 822 O O . TRP A 1 98 ? -2.552 -10.148 -5.654 1.00 95.12 98 TRP A O 1
ATOM 832 N N . ILE A 1 99 ? -0.669 -9.031 -5.146 1.00 94.94 99 ILE A N 1
ATOM 833 C CA . ILE A 1 99 ? -1.259 -7.702 -5.352 1.00 94.94 99 ILE A CA 1
ATOM 834 C C . ILE A 1 99 ? -1.307 -7.293 -6.831 1.00 94.94 99 ILE A C 1
ATOM 836 O O . ILE A 1 99 ? -1.937 -6.294 -7.186 1.00 94.94 99 ILE A O 1
ATOM 840 N N . ASP A 1 100 ? -0.650 -8.057 -7.703 1.00 92.38 100 ASP A N 1
ATOM 841 C CA . ASP A 1 100 ? -0.482 -7.726 -9.115 1.00 92.38 100 ASP A CA 1
ATOM 842 C C . ASP A 1 100 ? -1.776 -7.372 -9.858 1.00 92.38 100 ASP A C 1
ATOM 844 O O . ASP A 1 100 ? -1.791 -6.318 -10.507 1.00 92.38 100 ASP A O 1
ATOM 848 N N . PRO A 1 101 ? -2.869 -8.152 -9.733 1.00 91.62 101 PRO A N 1
ATOM 849 C CA . PRO A 1 101 ? -4.122 -7.841 -10.416 1.00 91.62 101 PRO A CA 1
ATOM 850 C C . PRO A 1 101 ? -4.663 -6.448 -10.059 1.00 91.62 101 PRO A C 1
ATOM 852 O O . PRO A 1 101 ? -5.126 -5.713 -10.930 1.00 91.62 101 PRO A O 1
ATOM 855 N N . TYR A 1 102 ? -4.531 -6.045 -8.792 1.00 91.12 102 TYR A N 1
ATOM 856 C CA . TYR A 1 102 ? -5.067 -4.785 -8.270 1.00 91.12 102 TYR A CA 1
ATOM 857 C C . TYR A 1 102 ? -4.213 -3.570 -8.666 1.00 91.12 102 TYR A C 1
ATOM 859 O O . TYR A 1 102 ? -4.725 -2.459 -8.836 1.00 91.12 102 TYR A O 1
ATOM 867 N N . LEU A 1 103 ? -2.897 -3.755 -8.826 1.00 88.12 103 LEU A N 1
ATOM 868 C CA . LEU A 1 103 ? -2.000 -2.691 -9.288 1.00 88.12 103 LEU A CA 1
ATOM 869 C C . LEU A 1 103 ? -2.223 -2.361 -10.764 1.00 88.12 103 LEU A C 1
ATOM 871 O O . LEU A 1 103 ? -2.274 -1.180 -11.129 1.00 88.12 103 LEU A O 1
ATOM 875 N N . ASP A 1 104 ? -2.366 -3.392 -11.597 1.00 82.31 104 ASP A N 1
ATOM 876 C CA . ASP A 1 104 ? -2.573 -3.227 -13.034 1.00 82.31 104 ASP A CA 1
ATOM 877 C C . ASP A 1 104 ? -3.951 -2.595 -13.305 1.00 82.31 104 ASP A C 1
ATOM 879 O O . ASP A 1 104 ? -4.057 -1.662 -14.105 1.00 82.31 104 ASP A O 1
ATOM 883 N N . GLU A 1 105 ? -4.984 -2.995 -12.560 1.00 81.75 105 GLU A N 1
ATOM 884 C CA . GLU A 1 105 ? -6.323 -2.397 -12.623 1.00 81.75 105 GLU A CA 1
ATOM 885 C C . GLU A 1 105 ? -6.321 -0.909 -12.233 1.00 81.75 105 GLU A C 1
ATOM 887 O O . GLU A 1 105 ? -6.851 -0.058 -12.958 1.00 81.75 105 GLU A O 1
ATOM 892 N N . ARG A 1 106 ? -5.647 -0.550 -11.132 1.00 79.50 106 ARG A N 1
ATOM 893 C CA . ARG A 1 106 ? -5.502 0.856 -10.722 1.00 79.50 106 ARG A CA 1
ATOM 894 C C . ARG A 1 106 ? -4.819 1.689 -11.808 1.00 79.50 106 ARG A C 1
ATOM 896 O O . ARG A 1 106 ? -5.241 2.816 -12.075 1.00 79.50 106 ARG A O 1
ATOM 903 N N . ALA A 1 107 ? -3.774 1.157 -12.442 1.00 79.38 107 ALA A N 1
ATOM 904 C CA . ALA A 1 107 ? -3.090 1.840 -13.536 1.00 79.38 107 ALA A CA 1
ATOM 905 C C . ALA A 1 107 ? -4.000 2.019 -14.763 1.00 79.38 107 ALA A C 1
ATOM 907 O O . ALA A 1 107 ? -3.976 3.078 -15.394 1.00 79.38 107 ALA A O 1
ATOM 908 N N . GLN A 1 108 ? -4.826 1.021 -15.089 1.00 80.25 108 GLN A N 1
ATOM 909 C CA . GLN A 1 108 ? -5.796 1.111 -16.181 1.00 80.25 108 GLN A CA 1
ATOM 910 C C . GLN A 1 108 ? -6.844 2.192 -15.917 1.00 80.25 108 GLN A C 1
ATOM 912 O O . GLN A 1 108 ? -7.089 3.019 -16.794 1.00 80.25 108 GLN A O 1
ATOM 917 N N . LEU A 1 109 ? -7.428 2.253 -14.721 1.00 78.00 109 LEU A N 1
ATOM 918 C CA . LEU A 1 109 ? -8.429 3.275 -14.399 1.00 78.00 109 LEU A CA 1
ATOM 919 C C . LEU A 1 109 ? -7.857 4.690 -14.460 1.00 78.00 109 LEU A C 1
ATOM 921 O O . LEU A 1 109 ? -8.476 5.571 -15.052 1.00 78.00 109 LEU A O 1
ATOM 925 N N . LEU A 1 110 ? -6.643 4.904 -13.945 1.00 77.06 110 LEU A N 1
ATOM 926 C CA . LEU A 1 110 ? -5.971 6.204 -14.049 1.00 77.06 110 LEU A CA 1
ATOM 927 C C . LEU A 1 110 ? -5.749 6.627 -15.513 1.00 77.06 110 LEU A C 1
ATOM 929 O O . LEU A 1 110 ? -5.916 7.798 -15.848 1.00 77.06 110 LEU A O 1
ATOM 933 N N . ARG A 1 111 ? -5.441 5.678 -16.410 1.00 80.25 111 ARG A N 1
ATOM 934 C CA . ARG A 1 111 ? -5.336 5.939 -17.859 1.00 80.25 111 ARG A CA 1
ATOM 935 C C . ARG A 1 111 ? -6.681 6.274 -18.510 1.00 80.25 111 ARG A C 1
ATOM 937 O O . ARG A 1 111 ? -6.698 6.996 -19.502 1.00 80.25 111 ARG A O 1
ATOM 944 N N . HIS A 1 112 ? -7.793 5.736 -18.012 1.00 71.81 112 HIS A N 1
ATOM 945 C CA . HIS A 1 112 ? -9.130 6.070 -18.518 1.00 71.81 112 HIS A CA 1
ATOM 946 C C . HIS A 1 112 ? -9.580 7.462 -18.065 1.00 71.81 112 HIS A C 1
ATOM 948 O O . HIS A 1 112 ? -10.125 8.205 -18.873 1.00 71.81 112 HIS A O 1
ATOM 954 N N . VAL A 1 113 ? -9.291 7.845 -16.817 1.00 68.94 113 VAL A N 1
ATOM 955 C CA . VAL A 1 113 ? -9.590 9.195 -16.305 1.00 68.94 113 VAL A CA 1
ATOM 956 C C . VAL A 1 113 ? -8.825 10.264 -17.087 1.00 68.94 113 VAL A C 1
ATOM 958 O O . VAL A 1 113 ? -9.411 11.268 -17.473 1.00 68.94 113 VAL A O 1
ATOM 961 N N . LYS A 1 114 ? -7.536 10.028 -17.376 1.00 63.19 114 LYS A N 1
ATOM 962 C CA . LYS A 1 114 ? -6.728 10.967 -18.164 1.00 63.19 114 LYS A CA 1
ATOM 963 C C . LYS A 1 114 ? -7.290 11.191 -19.574 1.00 63.19 114 LYS A C 1
ATOM 965 O O . LYS A 1 114 ? -7.404 12.335 -19.980 1.00 63.19 114 LYS A O 1
ATOM 970 N N . ARG A 1 115 ? -7.691 10.118 -20.269 1.00 60.69 115 ARG A N 1
ATOM 971 C CA . ARG A 1 115 ? -8.288 10.213 -21.614 1.00 60.69 115 ARG A CA 1
ATOM 972 C C . ARG A 1 115 ? -9.569 11.054 -21.624 1.00 60.69 115 ARG A C 1
ATOM 974 O O . ARG A 1 115 ? -9.654 11.978 -22.412 1.00 60.69 115 ARG A O 1
ATOM 981 N N . LYS A 1 116 ? -10.486 10.823 -20.675 1.00 52.41 116 LYS A N 1
ATOM 982 C CA . LYS A 1 116 ? -11.732 11.606 -20.578 1.00 52.41 116 LYS A CA 1
ATOM 983 C C . LYS A 1 116 ? -11.506 13.111 -20.397 1.00 52.41 116 LYS A C 1
ATOM 985 O O . LYS A 1 116 ? -12.227 13.899 -20.985 1.00 52.41 116 LYS A O 1
ATOM 990 N N . HIS A 1 117 ? -10.513 13.502 -19.598 1.00 57.66 117 HIS A N 1
ATOM 991 C CA . HIS A 1 117 ? -10.196 14.917 -19.389 1.00 57.66 117 HIS A CA 1
ATOM 992 C C . HIS A 1 117 ? -9.584 15.573 -20.638 1.00 57.66 117 HIS A C 1
ATOM 994 O O . HIS A 1 117 ? -9.822 16.750 -20.890 1.00 57.66 117 HIS A O 1
ATOM 1000 N N . ASP A 1 118 ? -8.795 14.822 -21.412 1.00 47.09 118 ASP A N 1
ATOM 1001 C CA . ASP A 1 118 ? -8.230 15.306 -22.675 1.00 47.09 118 ASP A CA 1
ATOM 1002 C C . ASP A 1 118 ? -9.337 15.438 -23.761 1.00 47.09 118 ASP A C 1
ATOM 1004 O O . ASP A 1 118 ? -9.311 16.394 -24.534 1.00 47.09 118 ASP A O 1
ATOM 1008 N N . ASP A 1 119 ? -10.357 14.563 -23.760 1.00 53.81 119 ASP A N 1
ATOM 1009 C CA . ASP A 1 119 ? -11.519 14.632 -24.670 1.00 53.81 119 ASP A CA 1
ATOM 1010 C C . ASP A 1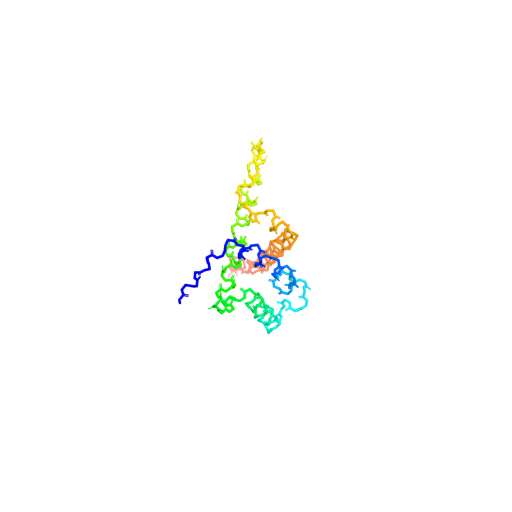 119 ? -12.466 15.819 -24.356 1.00 53.81 119 ASP A C 1
ATOM 1012 O O . ASP A 1 119 ? -12.934 16.492 -25.271 1.00 53.81 119 ASP A O 1
ATOM 1016 N N . GLU A 1 120 ? -12.725 16.129 -23.077 1.00 49.25 120 GLU A N 1
ATOM 1017 C CA . GLU A 1 120 ? -13.607 17.245 -22.666 1.00 49.25 120 GLU A CA 1
ATOM 1018 C C . GLU A 1 120 ? -12.975 18.636 -22.872 1.00 49.25 120 GLU A C 1
ATOM 1020 O O . GLU A 1 120 ? -13.687 19.625 -23.041 1.00 49.25 120 GLU A O 1
ATOM 1025 N N . MET A 1 121 ? -11.641 18.740 -22.883 1.00 42.72 121 MET A N 1
ATOM 1026 C CA . MET A 1 121 ? -10.933 20.010 -23.113 1.00 42.72 121 MET A CA 1
ATOM 1027 C C . MET A 1 121 ? -10.828 20.371 -24.606 1.00 42.72 121 MET A C 1
ATOM 1029 O O . MET A 1 121 ? -10.563 21.524 -24.940 1.00 42.72 121 MET A O 1
ATOM 1033 N N . SER A 1 122 ? -11.061 19.409 -25.504 1.00 47.47 122 SER A N 1
ATOM 1034 C CA . SER A 1 122 ? -11.005 19.620 -26.955 1.00 47.47 122 SER A CA 1
ATOM 1035 C C . SER A 1 122 ? -12.242 20.333 -27.523 1.00 47.47 122 SER A C 1
ATOM 1037 O O . SER A 1 122 ? -12.162 20.864 -28.626 1.00 47.47 122 SER A O 1
ATOM 1039 N N . 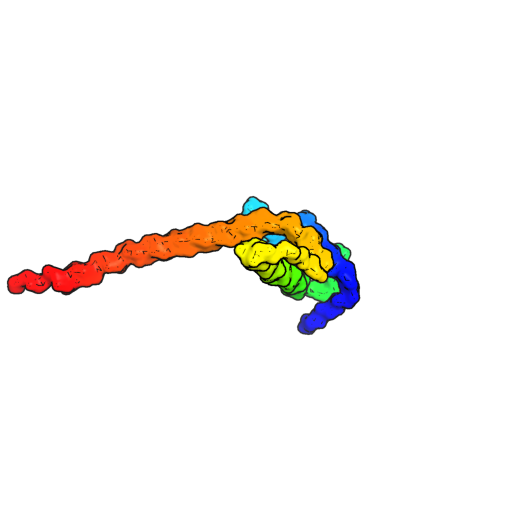ASP A 1 123 ? -13.360 20.369 -26.792 1.00 47.22 123 ASP A N 1
ATOM 1040 C CA . ASP A 1 123 ? -14.641 20.947 -27.242 1.00 47.22 123 ASP A CA 1
ATOM 1041 C C . ASP A 1 123 ? -14.675 22.490 -27.138 1.00 47.22 123 ASP A C 1
ATOM 1043 O O . ASP A 1 123 ? -15.368 23.175 -27.883 1.00 47.22 123 ASP A O 1
ATOM 1047 N N . TYR A 1 124 ? -13.839 23.080 -26.276 1.00 46.22 124 TYR A N 1
ATOM 1048 C CA . TYR A 1 124 ? -13.786 24.535 -26.052 1.00 46.22 124 TYR A CA 1
ATO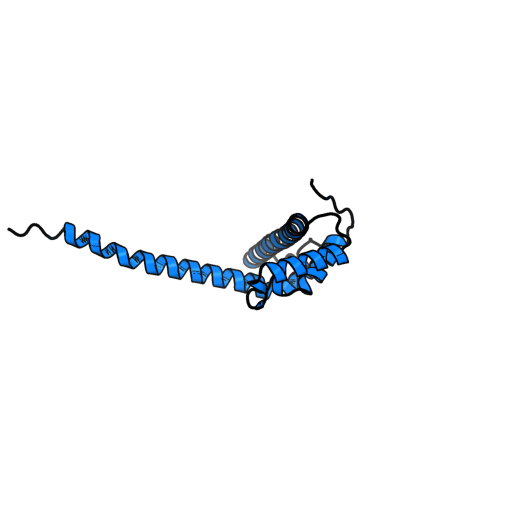M 1049 C C . TYR A 1 124 ? -12.776 25.276 -26.949 1.00 46.22 124 TYR A C 1
ATOM 1051 O O . TYR A 1 124 ? -12.538 26.468 -26.752 1.00 46.22 124 TYR A O 1
ATOM 1059 N N . GLY A 1 125 ? -12.163 24.586 -27.918 1.00 47.94 125 GLY A N 1
ATOM 1060 C CA . GLY A 1 125 ? -11.184 25.154 -28.854 1.00 47.94 125 GLY A CA 1
ATOM 1061 C C . GLY A 1 125 ? -11.778 25.721 -30.148 1.00 47.94 125 GLY A C 1
ATOM 1062 O O . GLY A 1 125 ? -11.067 26.393 -30.886 1.00 47.94 125 GLY A O 1
ATOM 1063 N N . GLU A 1 126 ? -13.064 25.485 -30.427 1.00 45.00 126 GLU A N 1
ATOM 1064 C CA . GLU A 1 126 ? -13.692 25.841 -31.713 1.00 45.00 126 GLU A CA 1
ATOM 1065 C C . GLU A 1 126 ? -14.364 27.234 -31.715 1.00 45.00 126 GLU A C 1
ATOM 1067 O O . GLU A 1 126 ? -14.790 27.731 -32.755 1.00 45.00 126 GLU A O 1
ATOM 1072 N N . LEU A 1 127 ? -14.412 27.931 -30.570 1.00 45.19 127 LEU A N 1
ATOM 1073 C CA . LEU A 1 127 ? -14.966 29.295 -30.479 1.00 45.19 127 LEU A CA 1
ATOM 1074 C C . LEU A 1 127 ? -13.969 30.409 -30.858 1.00 45.19 127 LEU A C 1
ATOM 1076 O O . LEU A 1 127 ? -14.393 31.544 -31.079 1.00 45.19 127 LEU A O 1
ATOM 1080 N N . ASP A 1 128 ? -12.668 30.112 -30.968 1.00 47.31 128 ASP A N 1
ATOM 1081 C CA . ASP A 1 128 ? -11.639 31.116 -31.302 1.00 47.31 128 ASP A CA 1
ATOM 1082 C C . ASP A 1 128 ? -11.591 31.437 -32.814 1.00 47.31 128 ASP A C 1
ATOM 1084 O O . ASP A 1 128 ? -11.226 32.544 -33.217 1.00 47.31 128 ASP A O 1
ATOM 1088 N N . ASP A 1 129 ? -12.066 30.522 -33.670 1.00 45.22 129 ASP A N 1
ATOM 1089 C CA . ASP A 1 129 ? -12.074 30.704 -35.131 1.00 45.22 129 ASP A CA 1
ATOM 1090 C C . ASP A 1 129 ? -13.237 31.577 -35.652 1.00 45.22 129 ASP A C 1
ATOM 1092 O O . ASP A 1 129 ? -13.163 32.111 -36.763 1.00 45.22 129 ASP A O 1
ATOM 1096 N N . MET A 1 130 ? -14.279 31.843 -34.850 1.00 47.91 130 MET A N 1
ATOM 1097 C CA . MET A 1 130 ? -15.347 32.781 -35.245 1.00 47.91 130 MET A CA 1
ATOM 1098 C C . MET A 1 130 ? -14.938 34.257 -35.128 1.00 47.91 130 MET A C 1
ATOM 1100 O O . MET A 1 130 ? -15.486 35.099 -35.840 1.00 47.91 130 MET A O 1
ATOM 1104 N N . VAL A 1 131 ? -13.942 34.593 -34.300 1.00 50.88 131 VAL A N 1
ATOM 1105 C CA . VAL A 1 131 ? -13.453 35.981 -34.161 1.00 50.88 131 VAL A CA 1
ATOM 1106 C C . VAL A 1 131 ? -12.538 36.373 -35.328 1.00 50.88 131 VAL A C 1
ATOM 1108 O O . VAL A 1 131 ? -12.416 37.553 -35.660 1.00 50.88 131 VAL A O 1
ATOM 1111 N N . ARG A 1 132 ? -11.931 35.393 -36.010 1.00 49.75 132 ARG A N 1
ATOM 1112 C CA . ARG A 1 132 ? -10.995 35.642 -37.114 1.00 49.75 132 ARG A CA 1
ATOM 1113 C C . ARG A 1 132 ? -11.668 35.753 -38.490 1.00 49.75 132 ARG A C 1
ATOM 1115 O O . ARG A 1 132 ? -11.075 36.333 -39.394 1.00 49.75 132 ARG A O 1
ATOM 1122 N N . SER A 1 133 ? -12.902 35.267 -38.655 1.00 51.81 133 SER A N 1
ATOM 1123 C CA . SER A 1 133 ? -13.577 35.208 -39.967 1.00 51.81 133 SER A CA 1
ATOM 1124 C C . SER A 1 133 ? -14.625 36.311 -40.227 1.00 51.81 133 SER A C 1
ATOM 1126 O O . SER A 1 133 ? -15.387 36.212 -41.189 1.00 51.81 133 SER A O 1
ATOM 1128 N N . GLY A 1 134 ? -14.709 37.351 -39.392 1.00 50.91 134 GLY A N 1
ATOM 1129 C CA . GLY A 1 134 ? -15.961 38.106 -39.244 1.00 50.91 134 GLY A CA 1
ATOM 1130 C C . GLY A 1 134 ? -16.001 39.606 -39.540 1.00 50.91 134 GLY A C 1
ATOM 1131 O O . GLY A 1 134 ? -17.043 40.189 -39.264 1.00 50.91 134 GLY A O 1
ATOM 1132 N N . TYR A 1 135 ? -14.967 40.260 -40.087 1.00 45.41 135 TYR A N 1
ATOM 1133 C CA . TYR A 1 135 ? -15.151 41.619 -40.633 1.00 45.41 135 TYR A CA 1
ATOM 1134 C C . TYR A 1 135 ? -15.705 41.530 -42.057 1.00 45.41 135 TYR A C 1
ATOM 1136 O O . TYR A 1 135 ? -14.978 41.605 -43.047 1.00 45.41 135 TYR A O 1
ATOM 1144 N N . VAL A 1 136 ? -17.021 41.327 -42.124 1.00 45.72 136 VAL A N 1
ATOM 1145 C CA . VAL A 1 136 ? -17.831 41.567 -43.315 1.00 45.72 136 VAL A CA 1
ATOM 1146 C C . VAL A 1 136 ? -18.423 42.971 -43.199 1.00 45.72 136 VAL A C 1
ATOM 1148 O O . VAL A 1 136 ? -19.270 43.210 -42.344 1.00 45.72 136 VAL A O 1
ATOM 1151 N N . SER A 1 137 ? -17.988 43.809 -44.142 1.00 40.66 137 SER A N 1
ATOM 1152 C CA . SER A 1 137 ? -18.555 45.078 -44.622 1.00 40.66 137 SER A CA 1
ATOM 1153 C C . SER A 1 137 ? -18.437 46.351 -43.786 1.00 40.66 137 SER A C 1
ATOM 1155 O O . SER A 1 137 ? -18.599 46.332 -42.552 1.00 40.66 137 SER A O 1
#

pLDDT: mean 82.31, std 17.42, range [40.66, 96.94]

Sequence (137 aa):
MQVTVTDPSFGTNLIEEVRAHPCLFDIRDPKYRHSECRNQAWNSVIAHLNYPGDVNSIYKQWKKIRDRYVREKRRLRMQRDNGVHDDSTWDLYPAMAWIDPYLDERAQLLRHVKRKHDDEMSDYGELDDMVRSGYVS